Protein AF-A0A970FX62-F1 (afdb_monomer_lite)

Radius of gyration: 12.89 Å; chains: 1; bounding box: 31×17×35 Å

pLDDT: mean 87.41, std 3.43, range [74.44, 91.94]

Sequence (56 aa):
MASIEKRGDSYRIIVSCGYDNNDKKLVEKMTWSPPPEMTKKQVAKELERQAYEFEQ

Secondary structure (DSSP, 8-state):
-EEEEEETTEEEEEEEEEE-TTS-EEEEEEEE---TT--HHHHHHHHHHHHHHTT-

Structure (mmCIF, N/CA/C/O backbone):
data_AF-A0A970FX62-F1
#
_entry.id   AF-A0A970FX62-F1
#
loop_
_atom_site.group_PDB
_atom_site.id
_atom_site.type_symbol
_atom_site.label_atom_id
_atom_site.label_alt_id
_atom_site.label_comp_id
_atom_site.label_asym_id
_atom_site.label_entity_id
_atom_site.label_seq_id
_atom_site.pdbx_PDB_ins_code
_atom_site.Cartn_x
_atom_site.Cartn_y
_atom_site.Cartn_z
_atom_site.occupancy
_atom_site.B_iso_or_equiv
_atom_site.auth_seq_id
_atom_site.auth_comp_id
_atom_site.auth_asym_id
_atom_site.auth_atom_id
_atom_site.pdbx_PDB_model_num
ATOM 1 N N . MET A 1 1 ? 5.970 6.828 -8.018 1.00 74.44 1 MET A N 1
ATOM 2 C CA . MET A 1 1 ? 4.504 6.739 -7.841 1.00 74.44 1 MET A CA 1
ATOM 3 C C . MET A 1 1 ? 4.158 5.322 -7.411 1.00 74.44 1 MET A C 1
ATOM 5 O O . MET A 1 1 ? 4.473 4.389 -8.152 1.00 74.44 1 MET A O 1
ATOM 9 N N . ALA A 1 2 ? 3.553 5.152 -6.234 1.00 82.75 2 ALA A N 1
ATOM 10 C CA . ALA A 1 2 ? 3.110 3.852 -5.725 1.00 82.75 2 ALA A CA 1
ATOM 11 C C . ALA A 1 2 ? 1.697 3.488 -6.231 1.00 82.75 2 ALA A C 1
ATOM 13 O O . ALA A 1 2 ? 0.794 4.320 -6.251 1.00 82.75 2 ALA A O 1
ATOM 14 N N . SER A 1 3 ? 1.496 2.235 -6.640 1.00 87.81 3 SER A N 1
ATOM 15 C CA . SER A 1 3 ? 0.203 1.649 -7.019 1.00 87.81 3 SER A CA 1
ATOM 16 C C . SER A 1 3 ? -0.197 0.596 -5.997 1.00 87.81 3 SER A C 1
ATOM 18 O O . SER A 1 3 ? 0.610 -0.267 -5.664 1.00 87.81 3 SER A O 1
ATOM 20 N N . ILE A 1 4 ? -1.437 0.634 -5.512 1.00 89.50 4 ILE A N 1
ATOM 21 C CA . ILE A 1 4 ? -1.916 -0.309 -4.500 1.00 89.50 4 ILE A CA 1
ATOM 22 C C . ILE A 1 4 ? -3.033 -1.173 -5.084 1.00 89.50 4 ILE A C 1
ATOM 24 O O . ILE A 1 4 ? -4.038 -0.669 -5.578 1.00 89.50 4 ILE A O 1
ATOM 28 N N . GLU A 1 5 ? -2.865 -2.487 -5.007 1.00 90.06 5 GLU A N 1
ATOM 29 C CA . GLU A 1 5 ? -3.772 -3.491 -5.549 1.00 90.06 5 GLU A CA 1
ATOM 30 C C . GLU A 1 5 ? -4.317 -4.354 -4.404 1.00 90.06 5 GLU A C 1
ATOM 32 O O . GLU A 1 5 ? -3.568 -5.034 -3.702 1.00 90.06 5 GLU A O 1
ATOM 37 N N . LYS A 1 6 ? -5.634 -4.331 -4.183 1.00 88.50 6 LYS A N 1
ATOM 38 C CA . LYS A 1 6 ? -6.273 -5.137 -3.135 1.00 88.50 6 LYS A CA 1
ATOM 39 C C . LYS A 1 6 ? -6.481 -6.576 -3.616 1.00 88.50 6 LYS A C 1
ATOM 41 O O . LYS A 1 6 ? -7.120 -6.801 -4.641 1.00 88.50 6 LYS A O 1
ATOM 46 N N . ARG A 1 7 ? -6.003 -7.553 -2.844 1.00 88.06 7 ARG A N 1
ATOM 47 C CA . ARG A 1 7 ? -6.145 -8.995 -3.093 1.00 88.06 7 ARG A CA 1
ATOM 48 C C . ARG A 1 7 ? -6.794 -9.686 -1.897 1.00 88.06 7 ARG A C 1
ATOM 50 O O . ARG A 1 7 ? -6.109 -10.168 -0.996 1.00 88.06 7 ARG A O 1
ATOM 57 N N . GLY A 1 8 ? -8.126 -9.734 -1.906 1.00 86.19 8 GLY A N 1
ATOM 58 C CA . GLY A 1 8 ? -8.913 -10.299 -0.806 1.00 86.19 8 GLY A CA 1
ATOM 59 C C . GLY A 1 8 ? -8.695 -9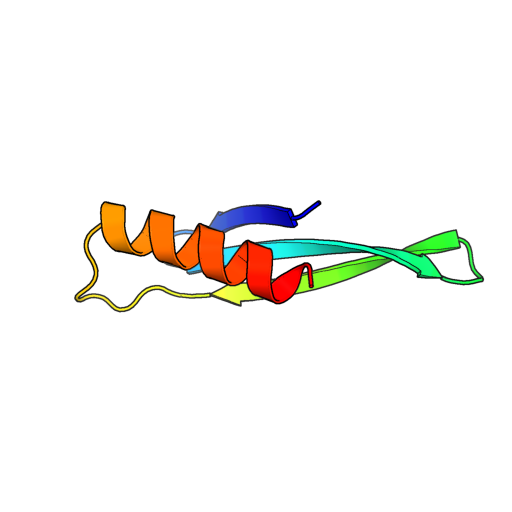.499 0.476 1.00 86.19 8 GLY A C 1
ATOM 60 O O . GLY A 1 8 ? -9.036 -8.314 0.524 1.00 86.19 8 GLY A O 1
ATOM 61 N N . ASP A 1 9 ? -8.084 -10.141 1.468 1.00 84.62 9 ASP A N 1
ATOM 62 C CA . ASP A 1 9 ? -7.696 -9.536 2.746 1.00 84.62 9 ASP A CA 1
ATOM 63 C C . ASP A 1 9 ? -6.300 -8.905 2.732 1.00 84.62 9 ASP A C 1
ATOM 65 O O . ASP A 1 9 ? -5.947 -8.196 3.663 1.00 84.62 9 ASP A O 1
ATOM 69 N N . SER A 1 10 ? -5.511 -9.124 1.679 1.00 87.69 10 SER A N 1
ATOM 70 C CA . SER A 1 10 ? -4.157 -8.578 1.539 1.00 87.69 10 SER A CA 1
ATOM 71 C C . SER A 1 10 ? -4.108 -7.411 0.555 1.00 87.69 10 SER A C 1
ATOM 73 O O . SER A 1 10 ? -4.988 -7.238 -0.293 1.00 87.69 10 SER A O 1
ATOM 75 N N . TYR A 1 11 ? -3.050 -6.617 0.638 1.00 91.19 11 TYR A N 1
ATOM 76 C CA . TYR A 1 11 ? -2.774 -5.510 -0.263 1.00 91.19 11 TYR A CA 1
ATOM 77 C C . TYR A 1 11 ? -1.400 -5.684 -0.881 1.00 91.19 11 TYR A C 1
ATOM 79 O O . TYR A 1 11 ? -0.447 -6.107 -0.233 1.00 91.19 11 TYR A O 1
ATOM 87 N N . ARG A 1 12 ? -1.289 -5.338 -2.155 1.00 91.69 12 ARG A N 1
ATOM 88 C CA . ARG A 1 12 ? -0.034 -5.350 -2.884 1.00 91.69 12 ARG A CA 1
ATOM 89 C C . ARG A 1 12 ? 0.320 -3.930 -3.279 1.00 91.69 12 ARG A C 1
ATOM 91 O O . ARG A 1 12 ? -0.402 -3.305 -4.042 1.00 91.69 12 ARG A O 1
ATOM 98 N N . ILE A 1 13 ? 1.430 -3.444 -2.759 1.00 91.94 13 ILE A N 1
ATOM 99 C CA . ILE A 1 13 ? 1.991 -2.134 -3.056 1.00 91.94 13 ILE A CA 1
ATOM 100 C C . ILE A 1 13 ? 3.046 -2.343 -4.142 1.00 91.94 13 ILE A C 1
ATOM 102 O O . ILE A 1 13 ? 3.878 -3.244 -4.047 1.00 91.94 13 ILE A O 1
ATOM 106 N N . ILE A 1 14 ? 2.976 -1.568 -5.215 1.00 90.81 14 ILE A N 1
ATOM 107 C CA . ILE A 1 14 ? 3.867 -1.655 -6.368 1.00 90.81 14 ILE A CA 1
ATOM 108 C C . ILE A 1 14 ? 4.465 -0.274 -6.589 1.00 90.81 14 ILE A C 1
ATOM 110 O O . ILE A 1 14 ? 3.736 0.668 -6.883 1.00 90.81 14 ILE A O 1
ATOM 114 N N . VAL A 1 15 ? 5.780 -0.150 -6.474 1.00 89.56 15 VAL A N 1
ATOM 115 C CA . VAL A 1 15 ? 6.503 1.105 -6.694 1.00 89.56 15 VAL A CA 1
ATOM 116 C C . VAL A 1 15 ? 7.350 0.970 -7.947 1.00 89.56 15 VAL A C 1
ATOM 118 O O . VAL A 1 15 ? 8.054 -0.016 -8.143 1.00 89.56 15 VAL A O 1
ATOM 121 N N . SER A 1 16 ? 7.250 1.960 -8.831 1.00 85.75 16 SER A N 1
ATOM 122 C CA . SER A 1 16 ? 8.123 2.069 -9.998 1.00 85.75 16 SER A CA 1
ATOM 123 C C . SER A 1 16 ? 9.367 2.862 -9.608 1.00 85.75 16 SER A C 1
ATOM 125 O O . SER A 1 16 ? 9.282 4.080 -9.466 1.00 85.75 16 SER A O 1
ATOM 127 N N . CYS A 1 17 ? 10.500 2.175 -9.476 1.00 85.25 17 CYS A N 1
ATOM 128 C CA . CYS A 1 17 ? 11.800 2.731 -9.087 1.00 85.25 17 CYS A CA 1
ATOM 129 C C . CYS A 1 17 ? 12.618 3.245 -10.298 1.00 85.25 17 CYS A C 1
ATOM 131 O O . CYS A 1 17 ? 13.732 3.735 -10.161 1.00 85.25 17 CYS A O 1
ATOM 133 N N . GLY A 1 18 ? 12.059 3.165 -11.511 1.00 84.75 18 GLY A N 1
ATOM 134 C CA . GLY A 1 18 ? 12.655 3.719 -12.730 1.00 84.75 18 GLY A CA 1
ATOM 135 C C . GLY A 1 18 ? 12.938 2.649 -13.778 1.00 84.75 18 GLY A C 1
ATOM 136 O O . GLY A 1 18 ? 12.171 1.694 -13.919 1.00 84.75 18 GLY A O 1
ATOM 137 N N . TYR A 1 19 ? 14.019 2.829 -14.533 1.00 86.19 19 TYR A N 1
ATOM 138 C CA . TYR A 1 19 ? 14.445 1.920 -15.594 1.00 86.19 19 TYR A CA 1
ATOM 139 C C . TYR A 1 19 ? 15.894 1.504 -15.360 1.00 86.19 19 TYR A C 1
ATOM 141 O O . TYR A 1 19 ? 16.735 2.326 -15.006 1.00 86.19 19 TYR A O 1
ATOM 149 N N . ASP A 1 20 ? 16.163 0.218 -15.542 1.00 86.50 20 ASP A N 1
ATOM 150 C CA . ASP A 1 20 ? 17.514 -0.324 -15.572 1.00 86.50 20 ASP A CA 1
ATOM 151 C C . ASP A 1 20 ? 18.253 0.144 -16.839 1.00 86.50 20 ASP A C 1
ATOM 153 O O . ASP A 1 20 ? 17.626 0.569 -17.812 1.00 86.50 20 ASP A O 1
ATOM 157 N N . ASN A 1 21 ? 19.577 -0.024 -16.879 1.00 85.88 21 ASN A N 1
ATOM 158 C CA . ASN A 1 21 ? 20.408 0.280 -18.055 1.00 85.88 21 ASN A CA 1
ATOM 159 C C . ASN A 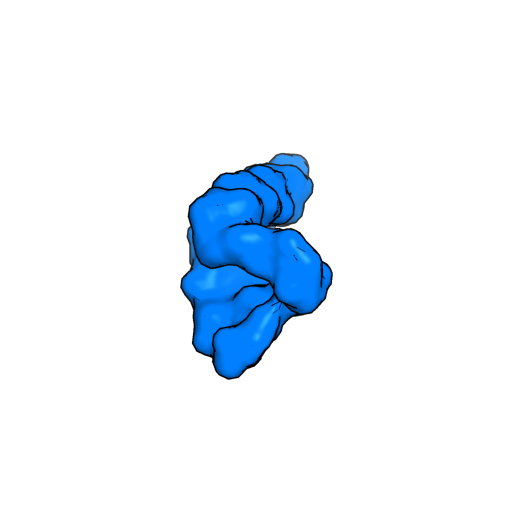1 21 ? 19.996 -0.489 -19.330 1.00 85.88 21 ASN A C 1
ATOM 161 O O . ASN A 1 21 ? 20.451 -0.161 -20.420 1.00 85.88 21 ASN A O 1
ATOM 165 N N . ASN A 1 22 ? 19.151 -1.515 -19.198 1.00 89.12 22 ASN A N 1
ATOM 166 C CA . ASN A 1 22 ? 18.588 -2.304 -20.295 1.00 89.12 22 ASN A CA 1
ATOM 167 C C . ASN A 1 22 ? 17.134 -1.919 -20.657 1.00 89.12 22 ASN A C 1
ATOM 169 O O . ASN A 1 22 ? 16.398 -2.770 -21.160 1.00 89.12 22 ASN A O 1
ATOM 173 N N . ASP A 1 23 ? 16.671 -0.710 -20.311 1.00 83.81 23 ASP A N 1
ATOM 174 C CA . ASP A 1 23 ? 15.286 -0.229 -20.514 1.00 83.81 23 ASP A CA 1
ATOM 175 C C . ASP A 1 23 ? 14.202 -1.075 -19.814 1.00 83.81 23 ASP A C 1
ATOM 177 O O . ASP A 1 23 ? 12.997 -0.954 -20.063 1.00 83.81 23 ASP A O 1
ATOM 181 N N . LYS A 1 24 ? 14.598 -1.943 -18.879 1.00 88.56 24 LYS A N 1
ATOM 182 C CA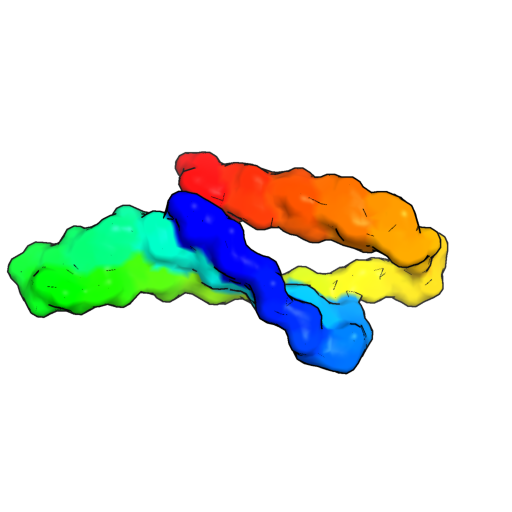 . LYS A 1 24 ? 13.653 -2.727 -18.081 1.00 88.56 24 LYS A CA 1
ATOM 183 C C . LYS A 1 24 ? 13.115 -1.872 -16.946 1.00 88.56 24 LYS A C 1
ATOM 185 O O . LYS A 1 24 ? 13.885 -1.344 -16.153 1.00 88.56 24 LYS A O 1
ATOM 190 N N . LYS A 1 25 ? 11.788 -1.793 -16.824 1.00 85.38 25 LYS A N 1
ATOM 191 C CA . LYS A 1 25 ? 11.135 -1.151 -15.676 1.00 85.38 25 LYS A CA 1
ATOM 192 C C . LYS A 1 25 ? 11.537 -1.856 -14.384 1.00 85.38 25 LYS A C 1
ATOM 194 O O . LYS A 1 25 ? 11.224 -3.033 -14.197 1.00 85.38 25 LYS A O 1
ATOM 199 N N . LEU A 1 26 ? 12.187 -1.117 -13.495 1.00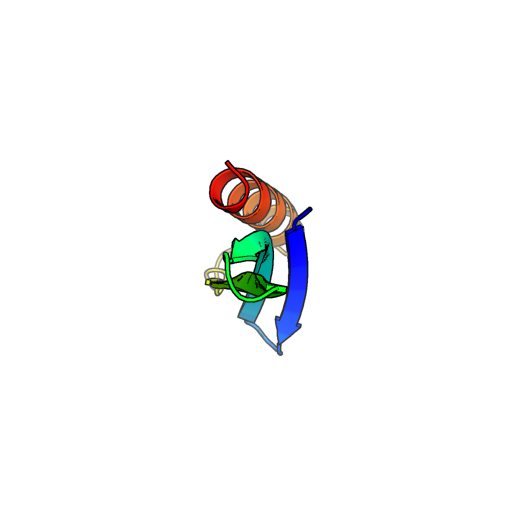 87.31 26 LEU A N 1
ATOM 200 C CA . LEU A 1 26 ? 12.441 -1.527 -12.124 1.00 87.31 26 LEU A CA 1
ATOM 201 C C . LEU A 1 26 ? 11.162 -1.278 -11.334 1.00 87.31 26 LEU A C 1
ATOM 203 O O . LEU A 1 26 ? 10.796 -0.140 -11.042 1.00 87.31 26 LEU A O 1
ATOM 207 N N . VAL A 1 27 ? 10.445 -2.363 -11.056 1.00 89.19 27 VAL A N 1
ATOM 208 C CA . VAL A 1 27 ? 9.241 -2.343 -10.230 1.00 89.19 27 VAL A CA 1
ATOM 209 C C . VAL A 1 27 ? 9.479 -3.167 -8.981 1.00 89.19 27 VAL A C 1
ATOM 211 O O . VAL A 1 27 ? 9.770 -4.363 -9.048 1.00 89.19 27 VAL A O 1
ATOM 214 N N . GLU A 1 28 ? 9.317 -2.529 -7.837 1.00 88.12 28 GLU A N 1
ATOM 215 C CA . GLU A 1 28 ? 9.349 -3.193 -6.550 1.00 88.12 28 GLU A CA 1
ATOM 216 C C . GLU A 1 28 ? 7.925 -3.501 -6.111 1.00 88.12 28 GLU A C 1
ATOM 218 O O . GLU A 1 28 ? 6.986 -2.740 -6.348 1.00 88.12 28 GLU A O 1
ATOM 223 N N . LYS A 1 29 ? 7.740 -4.687 -5.536 1.00 90.81 29 LYS A N 1
ATOM 224 C CA . LYS A 1 29 ? 6.433 -5.198 -5.132 1.00 90.81 29 LYS A CA 1
ATOM 225 C C . LYS A 1 29 ? 6.501 -5.630 -3.678 1.00 90.81 29 LYS A C 1
ATOM 227 O O . LYS A 1 29 ? 7.249 -6.538 -3.333 1.00 90.81 29 LYS A O 1
ATOM 232 N N . MET A 1 30 ? 5.660 -5.032 -2.857 1.00 90.19 30 MET A N 1
ATOM 233 C CA . MET A 1 30 ? 5.484 -5.383 -1.459 1.00 90.19 30 MET A CA 1
ATOM 234 C C . MET A 1 30 ? 4.078 -5.939 -1.262 1.00 90.19 30 MET A C 1
ATOM 236 O O . MET A 1 30 ? 3.116 -5.457 -1.855 1.00 90.19 30 MET A O 1
ATOM 240 N N . THR A 1 31 ? 3.951 -6.992 -0.460 1.00 91.25 31 THR A N 1
ATOM 241 C CA . THR A 1 31 ? 2.645 -7.514 -0.042 1.00 91.25 31 THR A CA 1
ATOM 242 C C . THR A 1 31 ? 2.486 -7.221 1.436 1.00 91.25 31 THR A C 1
ATOM 244 O O . THR A 1 31 ? 3.337 -7.608 2.231 1.00 91.25 31 THR A O 1
ATOM 247 N N . TRP A 1 32 ? 1.413 -6.528 1.788 1.00 89.56 32 TRP A N 1
ATOM 248 C CA . TRP A 1 32 ? 1.084 -6.150 3.148 1.00 89.56 32 TRP A CA 1
ATOM 249 C C . TRP A 1 32 ? -0.308 -6.667 3.498 1.00 89.56 32 TRP A C 1
ATOM 251 O O . TRP A 1 32 ? -1.276 -6.431 2.774 1.00 89.56 32 TRP A O 1
ATOM 261 N N . SER A 1 33 ? -0.401 -7.384 4.612 1.00 89.38 33 SER A N 1
ATOM 262 C CA . SER A 1 33 ? -1.658 -7.920 5.123 1.00 89.38 33 SER A CA 1
ATOM 263 C C . SER A 1 33 ? -1.992 -7.211 6.433 1.00 89.38 33 SER A C 1
ATOM 265 O O . SER A 1 33 ? -1.187 -7.284 7.363 1.00 89.38 33 SER A O 1
ATOM 267 N N . PRO A 1 34 ? -3.140 -6.521 6.529 1.00 87.25 34 PRO A N 1
ATOM 268 C CA . PRO A 1 34 ? -3.550 -5.867 7.754 1.00 87.25 34 PRO A CA 1
ATOM 269 C C . PRO A 1 34 ? -3.825 -6.893 8.861 1.00 87.25 34 PRO A C 1
ATOM 271 O O . PRO A 1 34 ? -4.350 -7.978 8.588 1.00 87.25 34 PRO A O 1
ATOM 274 N N . PRO A 1 35 ? -3.543 -6.541 10.123 1.00 86.81 35 PRO A N 1
ATOM 275 C CA . PRO A 1 35 ? -3.977 -7.324 11.268 1.00 86.81 35 PRO A CA 1
ATOM 276 C C . PRO A 1 35 ? -5.512 -7.409 11.337 1.00 86.81 35 PRO A C 1
ATOM 278 O O . PRO A 1 35 ? -6.190 -6.420 11.040 1.00 86.81 35 PRO A O 1
ATOM 281 N N . PRO A 1 36 ? -6.081 -8.537 11.800 1.00 82.06 36 PRO A N 1
ATOM 282 C CA . PRO A 1 36 ? -7.533 -8.715 11.910 1.00 82.06 36 PRO A CA 1
ATOM 283 C C . PRO A 1 36 ? -8.193 -7.751 12.913 1.00 82.06 36 PRO A C 1
ATOM 285 O O . PRO A 1 36 ? -9.398 -7.525 12.844 1.00 82.06 36 PRO A O 1
ATOM 288 N N . GLU A 1 37 ? -7.416 -7.160 13.822 1.00 86.31 37 GLU A N 1
ATOM 289 C CA . GLU A 1 37 ? -7.888 -6.183 14.812 1.00 86.31 37 GLU A CA 1
ATOM 290 C C . GLU A 1 37 ? -7.967 -4.743 14.268 1.00 86.31 37 GLU A C 1
ATOM 292 O O . GLU A 1 37 ? -8.482 -3.851 14.944 1.00 86.31 37 GLU A O 1
ATOM 297 N N . MET A 1 38 ? -7.486 -4.482 13.045 1.00 84.69 38 MET A N 1
ATOM 298 C CA . MET A 1 38 ? -7.549 -3.146 12.453 1.00 84.69 38 MET A CA 1
ATOM 299 C C . MET A 1 38 ? -8.902 -2.834 11.815 1.00 84.69 38 MET A C 1
ATOM 301 O O . MET A 1 38 ? -9.450 -3.584 11.008 1.00 84.69 38 MET A O 1
ATOM 305 N N . THR A 1 39 ? -9.403 -1.625 12.070 1.00 88.88 39 THR A N 1
ATOM 306 C CA . THR A 1 39 ? -10.556 -1.094 11.337 1.00 88.88 39 THR A CA 1
ATOM 307 C C . THR A 1 39 ? -10.172 -0.696 9.912 1.00 88.88 39 THR A C 1
ATOM 309 O O . THR A 1 39 ? -9.064 -0.232 9.653 1.00 88.88 39 THR A O 1
ATOM 312 N N . LYS A 1 40 ? -11.126 -0.755 8.976 1.00 85.12 40 LYS A N 1
ATOM 313 C CA . LYS A 1 40 ? -10.919 -0.367 7.563 1.00 85.12 40 LYS A CA 1
ATOM 314 C C . LYS A 1 40 ? -10.272 1.019 7.385 1.00 85.12 40 LYS A C 1
ATOM 316 O O . LYS A 1 40 ? -9.513 1.219 6.443 1.00 85.12 40 LYS A O 1
ATOM 321 N N . LYS A 1 41 ? -10.565 1.970 8.284 1.00 88.81 41 LYS A N 1
ATOM 322 C CA . LYS A 1 41 ? -9.969 3.318 8.273 1.00 88.81 41 LYS A CA 1
ATOM 323 C C . LYS A 1 41 ? -8.497 3.311 8.685 1.00 88.81 41 LYS A C 1
ATOM 325 O O . LYS A 1 41 ? -7.702 4.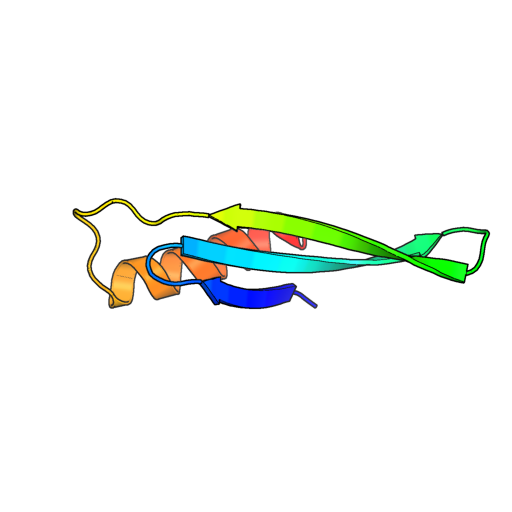019 8.078 1.00 88.81 41 LYS A O 1
ATOM 330 N N . GLN A 1 42 ? -8.142 2.524 9.699 1.00 89.31 42 GLN A N 1
ATOM 331 C CA . GLN A 1 42 ? -6.748 2.352 10.109 1.00 89.31 42 GLN A CA 1
ATOM 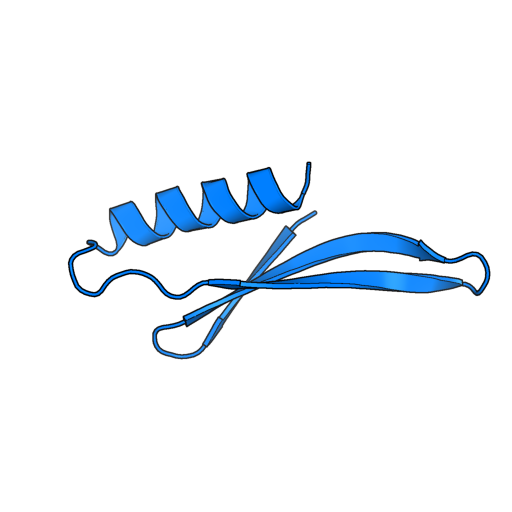332 C C . GLN A 1 42 ? -5.952 1.640 9.021 1.00 89.31 42 GLN A C 1
ATOM 334 O O . GLN A 1 42 ? -4.885 2.119 8.663 1.00 89.31 42 GLN A O 1
ATOM 339 N N . VAL A 1 43 ? -6.526 0.587 8.428 1.00 90.00 43 VAL A N 1
ATOM 340 C CA . VAL A 1 43 ? -5.925 -0.125 7.295 1.00 90.00 43 VAL A CA 1
ATOM 341 C C . VAL A 1 43 ? -5.609 0.835 6.154 1.00 90.00 43 VAL A C 1
ATOM 343 O O . VAL A 1 43 ? -4.490 0.828 5.672 1.00 90.00 43 VAL A O 1
ATOM 346 N N . ALA A 1 44 ? -6.554 1.688 5.744 1.00 88.12 44 ALA A N 1
ATOM 347 C CA . ALA A 1 44 ? -6.312 2.652 4.669 1.00 88.12 44 ALA A CA 1
ATOM 348 C C . ALA A 1 44 ? -5.163 3.622 5.001 1.00 88.12 44 ALA A C 1
ATOM 350 O O . ALA A 1 44 ? -4.255 3.789 4.194 1.00 88.12 44 ALA A O 1
ATOM 351 N N . LYS A 1 45 ? -5.163 4.192 6.212 1.00 91.62 45 LYS A N 1
ATOM 352 C CA . LYS A 1 45 ? -4.122 5.130 6.654 1.00 91.62 45 LYS A CA 1
ATOM 353 C C . LYS A 1 45 ? -2.741 4.476 6.730 1.00 91.62 45 LYS A C 1
ATOM 355 O O . LYS A 1 45 ? -1.738 5.085 6.369 1.00 91.62 45 LYS A O 1
ATOM 360 N N . GLU A 1 46 ? -2.682 3.250 7.236 1.00 90.75 46 GLU A N 1
ATOM 361 C CA . GLU A 1 46 ? -1.432 2.510 7.379 1.00 90.75 46 GLU A CA 1
ATOM 362 C C . GLU A 1 46 ? -0.927 2.008 6.027 1.00 90.75 46 GLU A C 1
ATOM 364 O O . GLU A 1 46 ? 0.264 2.066 5.766 1.00 90.75 46 GLU A O 1
ATOM 369 N N . LEU A 1 47 ? -1.828 1.632 5.122 1.00 89.50 47 LEU A N 1
ATOM 370 C CA . LEU A 1 47 ? -1.514 1.271 3.744 1.00 89.50 47 LEU A CA 1
ATOM 371 C C . LEU A 1 47 ? -0.919 2.446 2.956 1.00 89.50 47 LEU A C 1
ATOM 373 O O . LEU A 1 47 ? 0.064 2.259 2.247 1.00 89.50 47 LEU A O 1
ATOM 377 N N . GLU A 1 48 ? -1.481 3.652 3.092 1.00 89.38 48 GLU A N 1
ATOM 378 C CA . GLU A 1 48 ? -0.907 4.872 2.504 1.00 89.38 48 GLU A CA 1
ATOM 379 C C . GLU A 1 48 ? 0.479 5.171 3.080 1.00 89.38 48 GLU A C 1
ATOM 381 O O . GLU A 1 48 ? 1.403 5.499 2.339 1.00 89.38 48 GLU A O 1
ATOM 386 N N . ARG A 1 49 ? 0.645 4.998 4.396 1.00 90.62 49 ARG A N 1
ATOM 387 C CA . ARG A 1 49 ? 1.938 5.152 5.064 1.00 90.62 49 ARG A CA 1
ATOM 388 C C . ARG A 1 49 ? 2.967 4.142 4.545 1.00 90.62 49 ARG A C 1
ATOM 390 O O . ARG A 1 49 ? 4.069 4.545 4.201 1.00 90.62 49 ARG A O 1
ATOM 397 N N . GLN A 1 50 ? 2.599 2.866 4.442 1.00 88.19 50 GLN A N 1
ATOM 398 C CA . GLN A 1 50 ? 3.456 1.809 3.896 1.00 88.19 50 GLN A CA 1
ATOM 399 C C . GLN A 1 50 ? 3.820 2.093 2.436 1.00 88.19 50 GLN A C 1
ATOM 401 O O . GLN A 1 50 ? 4.962 1.903 2.040 1.00 88.19 50 GLN A O 1
ATOM 406 N N . ALA A 1 51 ? 2.873 2.587 1.635 1.00 87.69 51 ALA A N 1
ATOM 407 C CA . ALA A 1 51 ? 3.136 2.954 0.248 1.00 87.69 51 ALA A CA 1
ATOM 408 C C . ALA A 1 51 ? 4.115 4.129 0.125 1.00 87.69 51 ALA A C 1
ATOM 410 O O . ALA A 1 51 ? 4.957 4.107 -0.765 1.00 87.69 51 ALA A O 1
ATOM 411 N N . TYR A 1 52 ? 4.027 5.109 1.027 1.00 89.12 52 TYR A N 1
ATOM 412 C CA . TYR A 1 52 ? 4.968 6.226 1.098 1.00 89.12 52 TYR A CA 1
ATOM 413 C C . TYR A 1 52 ? 6.355 5.789 1.590 1.00 89.12 52 TYR A C 1
ATOM 415 O O . TYR A 1 52 ? 7.354 6.137 0.973 1.00 89.12 52 TYR A O 1
ATOM 423 N N . GLU A 1 53 ? 6.428 4.995 2.665 1.00 87.25 53 GLU A N 1
ATOM 424 C CA . GLU A 1 53 ? 7.694 4.443 3.181 1.00 87.25 53 GLU A CA 1
ATOM 425 C C . GLU A 1 53 ? 8.390 3.546 2.150 1.00 87.25 53 GLU A C 1
ATOM 427 O O . GLU A 1 53 ? 9.611 3.494 2.123 1.00 87.25 53 GLU A O 1
ATOM 432 N N . PHE A 1 54 ? 7.627 2.863 1.295 1.00 84.06 54 PHE A N 1
ATOM 433 C CA . PHE A 1 54 ? 8.159 2.016 0.229 1.00 84.06 54 PHE A CA 1
ATOM 434 C C . PHE A 1 54 ? 8.540 2.789 -1.046 1.00 84.06 54 PHE A C 1
ATOM 436 O O . PHE A 1 54 ? 9.212 2.246 -1.917 1.00 84.06 54 PHE A O 1
ATOM 443 N N . GLU A 1 55 ? 8.072 4.031 -1.197 1.00 81.94 55 GLU A N 1
ATOM 444 C CA . GLU A 1 55 ? 8.446 4.920 -2.303 1.00 81.94 55 GLU A CA 1
ATOM 445 C C . GLU A 1 55 ? 9.695 5.770 -1.999 1.00 81.94 55 GLU A C 1
ATOM 447 O O . GLU A 1 55 ? 10.341 6.233 -2.941 1.00 81.94 55 GLU A O 1
ATOM 452 N N . GLN A 1 56 ? 10.015 5.985 -0.717 1.00 75.62 56 GLN A N 1
ATOM 453 C CA . GLN A 1 56 ? 11.223 6.677 -0.237 1.00 75.62 56 GLN A CA 1
ATOM 454 C C . GLN A 1 56 ? 12.482 5.819 -0.387 1.00 75.62 56 GLN A C 1
ATOM 456 O O . GLN A 1 56 ? 13.514 6.407 -0.783 1.00 75.62 56 GLN A O 1
#

Foldseek 3Di:
DWDWDDDPQKIKIKEFPDADPVRHTDIDIDIGGDDPPDDPVRVVVVVVVVNVVVHD